Protein AF-A0A5B8XQ98-F1 (afdb_monomer_lite)

Sequence (104 aa):
MEKQVKSKITAAALVLLILLGAGIWSYLEFSADVLVSRDTSMDFAAEFEKRCQGNFEPEYCLKFAGMHHSSCFRAATRPGEDGAVYDEDAFFKCMDDALKTYEP

Structure (mmCIF, N/CA/C/O backbone):
data_AF-A0A5B8XQ98-F1
#
_entry.id   AF-A0A5B8XQ98-F1
#
loop_
_atom_site.group_PDB
_atom_site.id
_atom_site.type_symbol
_atom_site.label_atom_id
_atom_site.label_alt_id
_atom_site.label_comp_id
_atom_site.label_asym_id
_atom_site.label_entity_id
_ato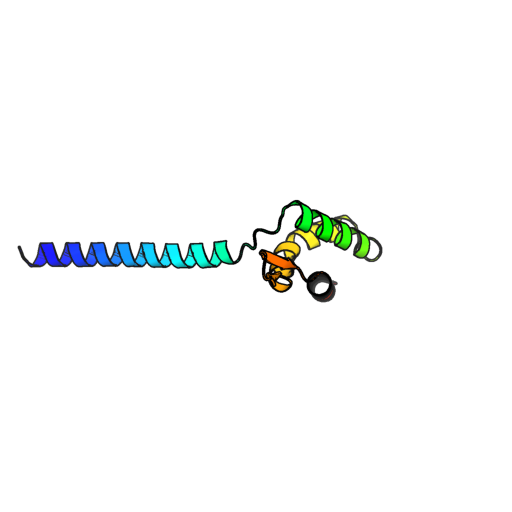m_site.label_seq_id
_atom_site.pdbx_PDB_ins_code
_atom_site.Cartn_x
_atom_site.Cartn_y
_atom_site.Cartn_z
_atom_site.occupancy
_atom_site.B_iso_or_equiv
_atom_site.auth_seq_id
_atom_site.auth_comp_id
_atom_site.auth_asym_id
_atom_site.auth_atom_id
_atom_site.pdbx_PDB_model_num
ATOM 1 N N . MET A 1 1 ? -15.298 -2.062 56.719 1.00 51.12 1 MET A N 1
ATOM 2 C CA . MET A 1 1 ? -14.185 -1.621 55.842 1.00 51.12 1 MET A CA 1
ATOM 3 C C . MET A 1 1 ? -13.927 -2.551 54.653 1.00 51.12 1 MET A C 1
ATOM 5 O O . MET A 1 1 ? -13.627 -2.056 53.577 1.00 51.12 1 MET A O 1
ATOM 9 N N . GLU A 1 2 ? -14.099 -3.868 54.790 1.00 55.03 2 GLU A N 1
ATOM 10 C CA . GLU A 1 2 ? -13.768 -4.865 53.750 1.00 55.03 2 GLU A CA 1
ATOM 11 C C . GLU A 1 2 ? -14.490 -4.686 52.394 1.00 55.03 2 GLU A C 1
ATOM 13 O O . GLU A 1 2 ? -13.892 -4.877 51.336 1.00 55.03 2 GLU A O 1
ATOM 18 N N . LYS A 1 3 ? -15.759 -4.246 52.402 1.00 58.22 3 LYS A N 1
ATOM 19 C CA . LYS A 1 3 ? -16.546 -4.001 51.175 1.00 58.22 3 LYS A CA 1
ATOM 20 C C . LYS A 1 3 ? -16.009 -2.834 50.329 1.00 58.22 3 LYS A C 1
ATOM 22 O O . LYS A 1 3 ? -16.046 -2.901 49.105 1.00 58.22 3 LYS A O 1
ATOM 27 N N . GLN A 1 4 ? -15.473 -1.794 50.972 1.00 60.75 4 GLN A N 1
ATOM 28 C CA . GLN A 1 4 ? -14.888 -0.624 50.300 1.00 60.75 4 GLN A CA 1
ATOM 29 C C . GLN A 1 4 ? -13.575 -0.977 49.584 1.00 60.75 4 GLN A C 1
ATOM 31 O O . GLN A 1 4 ? -13.331 -0.498 48.481 1.00 60.75 4 GLN A O 1
ATOM 36 N N . VAL A 1 5 ? -12.754 -1.851 50.175 1.00 64.06 5 VAL A N 1
ATOM 37 C CA . VAL A 1 5 ? -11.479 -2.290 49.581 1.00 64.06 5 VAL A CA 1
ATOM 38 C C . VAL A 1 5 ? -11.723 -3.203 48.376 1.00 64.06 5 VAL A C 1
ATOM 40 O O . VAL A 1 5 ? -11.146 -2.968 47.318 1.00 64.06 5 VAL A O 1
ATOM 43 N N . LYS A 1 6 ? -12.649 -4.171 48.485 1.00 70.19 6 LYS A N 1
ATOM 44 C CA . LYS A 1 6 ? -13.033 -5.044 47.359 1.00 70.19 6 LYS A CA 1
ATOM 45 C C . LYS A 1 6 ? -13.570 -4.237 46.171 1.00 70.19 6 LYS A C 1
ATOM 47 O O . LYS A 1 6 ? -13.131 -4.457 45.052 1.00 70.19 6 LYS A O 1
ATOM 52 N N . SER A 1 7 ? -14.419 -3.234 46.418 1.00 75.69 7 SER A N 1
ATOM 53 C CA . SER A 1 7 ? -14.971 -2.371 45.360 1.00 75.69 7 SER A CA 1
ATOM 54 C C . SER A 1 7 ? -13.906 -1.579 44.593 1.00 75.69 7 SER A C 1
ATOM 56 O O . SER A 1 7 ? -14.034 -1.403 43.383 1.00 75.69 7 SER A O 1
ATOM 58 N N . LYS A 1 8 ? -12.859 -1.097 45.273 1.00 77.00 8 LYS A N 1
ATOM 59 C CA . LYS A 1 8 ? -11.760 -0.360 44.629 1.00 77.00 8 LYS A CA 1
ATOM 60 C C . LYS A 1 8 ? -10.867 -1.281 43.801 1.00 77.00 8 LYS A C 1
ATOM 62 O O . LYS A 1 8 ? -10.456 -0.897 42.713 1.00 77.00 8 LYS A O 1
ATOM 67 N N . ILE A 1 9 ? -10.618 -2.498 44.288 1.00 85.44 9 ILE A N 1
ATOM 68 C CA . ILE A 1 9 ? -9.843 -3.514 43.563 1.00 85.44 9 ILE A CA 1
ATOM 69 C C . ILE A 1 9 ? -10.576 -3.928 42.283 1.00 85.44 9 ILE A C 1
ATOM 71 O O . ILE A 1 9 ? -9.961 -3.970 41.221 1.00 85.44 9 ILE A O 1
ATOM 75 N N . THR A 1 10 ? -11.890 -4.163 42.348 1.00 84.88 10 THR A N 1
ATOM 76 C CA . THR A 1 10 ? -12.682 -4.510 41.159 1.00 84.88 10 THR A CA 1
ATOM 77 C C . THR A 1 10 ? -12.690 -3.379 40.133 1.00 84.88 10 THR A C 1
ATOM 79 O O . THR A 1 10 ? -12.510 -3.634 38.946 1.00 84.88 10 THR A O 1
ATOM 82 N N . ALA A 1 11 ? -12.847 -2.127 40.576 1.00 83.75 11 ALA A N 1
ATOM 83 C CA . ALA A 1 11 ? -12.801 -0.969 39.684 1.00 83.75 11 ALA A CA 1
ATOM 84 C C . ALA A 1 11 ? -11.424 -0.813 39.017 1.00 83.75 11 ALA A C 1
ATOM 86 O O . ALA A 1 11 ? -11.348 -0.597 37.810 1.00 83.75 11 ALA A O 1
ATOM 87 N N . ALA A 1 12 ? -10.339 -0.987 39.776 1.00 87.06 12 ALA A N 1
ATOM 88 C CA . ALA A 1 12 ? -8.982 -0.939 39.241 1.00 87.06 12 ALA A CA 1
ATOM 89 C C . ALA A 1 12 ? -8.731 -2.053 38.213 1.00 87.06 12 ALA A C 1
ATOM 91 O O . ALA A 1 12 ? -8.183 -1.782 37.151 1.00 87.06 12 ALA A O 1
ATOM 92 N N . ALA A 1 13 ? -9.187 -3.280 38.485 1.00 8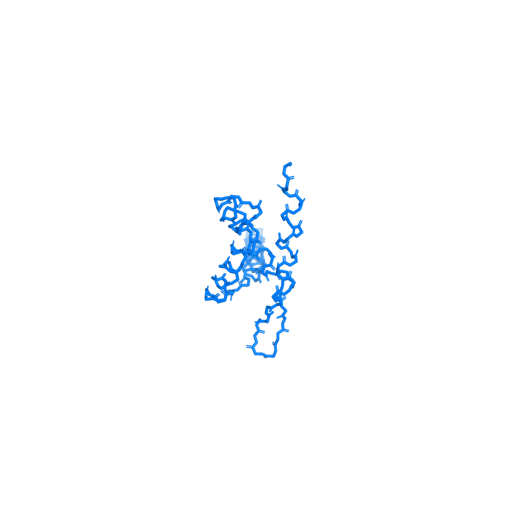8.88 13 ALA A N 1
ATOM 93 C CA . ALA A 1 13 ? -9.070 -4.400 37.553 1.00 88.88 13 ALA A CA 1
ATOM 94 C C . ALA A 1 13 ? -9.837 -4.155 36.241 1.00 88.88 13 ALA A C 1
ATOM 96 O O . ALA A 1 13 ? -9.335 -4.475 35.167 1.00 88.88 13 ALA A O 1
ATOM 97 N N . LEU A 1 14 ? -11.022 -3.541 36.317 1.00 90.56 14 LEU A N 1
ATOM 98 C CA . LEU A 1 14 ? -11.820 -3.162 35.148 1.00 90.56 14 LEU A CA 1
ATOM 99 C C . LEU A 1 14 ? -11.117 -2.109 34.289 1.00 90.56 14 LEU A C 1
ATOM 101 O O . LEU A 1 14 ? -11.038 -2.262 33.074 1.00 90.56 14 LEU A O 1
ATOM 105 N N . VAL A 1 15 ? -10.559 -1.072 34.916 1.00 91.94 15 VAL A N 1
ATOM 106 C CA . VAL A 1 15 ? -9.775 -0.049 34.209 1.00 91.94 15 VAL A CA 1
ATOM 107 C C . VAL A 1 15 ? -8.558 -0.678 33.533 1.00 91.94 15 VAL A C 1
ATOM 109 O O . VAL A 1 15 ? -8.276 -0.382 32.377 1.00 91.94 15 VAL A O 1
ATOM 112 N N . LEU A 1 16 ? -7.873 -1.594 34.216 1.00 92.94 16 LEU A N 1
ATOM 113 C CA . LEU A 1 16 ? -6.695 -2.276 33.683 1.00 92.94 16 LEU A CA 1
ATOM 114 C C . LEU A 1 16 ? -7.049 -3.173 32.486 1.00 92.94 16 LEU A C 1
ATOM 116 O O . LEU A 1 16 ? -6.328 -3.175 31.495 1.00 92.94 16 LEU A O 1
ATOM 120 N N . LEU A 1 17 ? -8.194 -3.860 32.533 1.00 92.25 17 LEU A N 1
ATOM 121 C CA . LEU A 1 17 ? -8.728 -4.623 31.400 1.00 92.25 17 LEU A CA 1
ATOM 122 C C . LEU A 1 17 ? -9.064 -3.731 30.201 1.00 92.25 17 LEU A C 1
ATOM 124 O O . LEU A 1 17 ? -8.736 -4.092 29.074 1.00 92.25 17 LEU A O 1
ATOM 128 N N . ILE A 1 18 ? -9.677 -2.566 30.429 1.00 92.12 18 ILE A N 1
ATOM 129 C CA . ILE A 1 18 ? -9.986 -1.605 29.359 1.00 92.12 18 ILE A CA 1
ATOM 130 C C . ILE A 1 18 ? -8.693 -1.088 28.718 1.00 92.12 18 ILE A C 1
ATOM 132 O O . ILE A 1 18 ? -8.586 -1.060 27.494 1.00 92.12 18 ILE A O 1
ATOM 136 N N . LEU A 1 19 ? -7.695 -0.728 29.530 1.00 92.75 19 LEU A N 1
ATOM 137 C CA . LEU A 1 19 ? -6.397 -0.261 29.039 1.00 92.75 19 LEU A CA 1
ATOM 138 C C . LEU A 1 19 ? -5.650 -1.348 28.261 1.00 92.75 19 LEU A C 1
ATOM 140 O O . LEU A 1 19 ? -5.083 -1.057 27.212 1.00 92.75 19 LEU A O 1
ATOM 144 N N . LEU A 1 20 ? -5.679 -2.597 28.734 1.00 90.69 20 LEU A N 1
ATOM 145 C CA . LEU A 1 20 ? -5.096 -3.729 28.013 1.00 90.69 20 LEU A CA 1
ATOM 146 C C . LEU A 1 20 ? -5.813 -3.978 26.685 1.00 90.69 20 LEU A C 1
ATOM 148 O O . LEU A 1 20 ? -5.150 -4.151 25.669 1.00 90.69 20 LEU A O 1
ATOM 152 N N . GLY A 1 21 ? -7.147 -3.946 26.668 1.00 90.56 21 GLY A N 1
ATOM 153 C CA . GLY A 1 21 ? -7.930 -4.095 25.441 1.00 90.56 21 GLY A CA 1
ATOM 154 C C . GLY A 1 21 ? -7.619 -3.001 24.418 1.00 90.56 21 GLY A C 1
ATOM 155 O O . GLY A 1 21 ? -7.357 -3.308 23.257 1.00 90.56 21 GLY A O 1
ATOM 156 N N . ALA A 1 22 ? -7.566 -1.741 24.857 1.00 88.94 22 ALA A N 1
ATOM 157 C CA . ALA A 1 22 ? -7.189 -0.614 24.007 1.00 88.94 22 ALA A CA 1
ATOM 158 C C . ALA A 1 22 ? -5.738 -0.725 23.514 1.00 88.94 22 ALA A C 1
ATOM 160 O O . ALA A 1 22 ? -5.469 -0.467 22.347 1.00 88.94 22 ALA A O 1
ATOM 161 N N . GLY A 1 23 ? -4.809 -1.150 24.375 1.00 85.88 23 GLY A N 1
ATOM 162 C CA . GLY A 1 23 ? -3.410 -1.361 24.008 1.00 85.88 23 GLY A CA 1
ATOM 163 C C . GLY A 1 23 ? -3.231 -2.463 22.963 1.00 85.88 23 GLY A C 1
ATOM 164 O O . GLY A 1 23 ? -2.514 -2.259 21.990 1.00 85.88 23 GLY A O 1
ATOM 165 N N . ILE A 1 24 ? -3.917 -3.599 23.125 1.00 85.62 24 ILE A N 1
ATOM 166 C CA . ILE A 1 24 ? -3.889 -4.709 22.160 1.00 85.62 24 ILE A CA 1
ATOM 167 C C . ILE A 1 24 ? -4.514 -4.278 20.832 1.00 85.62 24 ILE A C 1
ATOM 169 O O . ILE A 1 24 ? -3.932 -4.538 19.785 1.00 85.62 24 ILE A O 1
ATOM 173 N N . TRP A 1 25 ? -5.664 -3.599 20.861 1.00 82.25 25 TRP A N 1
ATOM 174 C CA . TRP A 1 25 ? -6.320 -3.114 19.646 1.00 82.25 25 TRP A CA 1
ATOM 175 C C . TRP A 1 25 ? -5.440 -2.114 18.890 1.00 82.25 25 TRP A C 1
ATOM 177 O O . TRP A 1 25 ? -5.162 -2.319 17.713 1.00 82.25 25 TRP A O 1
ATOM 187 N N . SER A 1 26 ? -4.904 -1.107 19.586 1.00 75.50 26 SER A N 1
ATOM 188 C CA . SER A 1 26 ? -3.965 -0.148 19.000 1.00 75.50 26 SER A CA 1
ATOM 189 C C . SER A 1 26 ? -2.711 -0.829 18.463 1.00 75.50 26 SER A C 1
ATOM 191 O O . SER A 1 26 ? -2.244 -0.456 17.398 1.00 75.50 26 SER A O 1
ATOM 193 N N . TYR A 1 27 ? -2.166 -1.831 19.162 1.00 72.44 27 TYR A N 1
ATOM 194 C CA . TYR A 1 27 ? -1.002 -2.580 18.689 1.00 72.44 27 TYR A CA 1
ATOM 195 C C . TYR A 1 27 ? -1.306 -3.378 17.421 1.00 72.44 27 TYR A C 1
ATOM 197 O O . TYR A 1 27 ? -0.481 -3.384 16.515 1.00 72.44 27 TYR A O 1
ATOM 205 N N . LEU A 1 28 ? -2.464 -4.036 17.334 1.00 70.94 28 LEU A N 1
ATOM 206 C CA . LEU A 1 28 ? -2.871 -4.755 16.125 1.00 70.94 28 LEU A CA 1
ATOM 207 C C . LEU A 1 28 ? -3.064 -3.800 14.941 1.00 70.94 28 LEU A C 1
ATOM 209 O O . LEU A 1 28 ? -2.638 -4.133 13.840 1.00 70.94 28 LEU A O 1
ATOM 213 N N . GLU A 1 29 ? -3.629 -2.615 15.175 1.00 65.00 29 GLU A N 1
ATOM 214 C CA . GLU A 1 29 ? -3.817 -1.602 14.132 1.00 65.00 29 GLU A CA 1
ATOM 215 C C . GLU A 1 29 ? -2.469 -1.007 13.681 1.00 65.00 29 GLU A C 1
ATOM 217 O O . GLU A 1 29 ? -2.154 -1.005 12.496 1.00 65.00 29 GLU A O 1
ATOM 222 N N . PHE A 1 30 ? -1.605 -0.610 14.623 1.00 60.91 30 PHE A N 1
ATOM 223 C CA . PHE A 1 30 ? -0.289 -0.033 14.312 1.00 60.91 30 PHE A CA 1
ATOM 224 C C . PHE A 1 30 ? 0.718 -1.046 13.766 1.00 60.91 30 PHE A C 1
ATOM 226 O O . PHE A 1 30 ? 1.586 -0.681 12.985 1.00 60.91 30 PHE A O 1
ATOM 233 N N . SER A 1 31 ? 0.641 -2.314 14.175 1.00 56.12 31 SER A N 1
ATOM 234 C CA . SER A 1 31 ? 1.491 -3.370 13.604 1.00 56.12 31 SER A CA 1
ATOM 235 C C . SER A 1 31 ? 1.009 -3.790 12.215 1.00 56.12 31 SER A C 1
ATOM 237 O O . SER A 1 31 ? 1.776 -4.379 11.456 1.00 56.12 31 SER A O 1
ATOM 239 N N . ALA A 1 32 ? -0.254 -3.507 11.878 1.00 51.28 32 ALA A N 1
ATOM 240 C CA . ALA A 1 32 ? -0.776 -3.670 10.529 1.00 51.28 32 ALA A CA 1
ATOM 241 C C . ALA A 1 32 ? -0.380 -2.512 9.599 1.00 51.28 32 ALA A C 1
ATOM 243 O O . ALA A 1 32 ? -0.334 -2.726 8.383 1.00 51.28 32 ALA A O 1
ATOM 244 N N . ASP A 1 33 ? -0.047 -1.340 10.148 1.00 48.50 33 ASP A N 1
ATOM 245 C CA . ASP A 1 33 ? 0.666 -0.284 9.435 1.00 48.50 33 ASP A CA 1
ATOM 246 C C . ASP A 1 33 ? 2.130 -0.697 9.265 1.00 48.50 33 ASP A C 1
ATOM 248 O O . ASP A 1 33 ? 3.041 -0.307 9.997 1.00 48.50 33 ASP A O 1
ATOM 252 N N . VAL A 1 34 ? 2.357 -1.533 8.253 1.00 54.28 34 VAL A N 1
ATOM 253 C CA . VAL A 1 34 ? 3.675 -1.702 7.655 1.00 54.28 34 VAL A CA 1
ATOM 254 C C . VAL A 1 34 ? 4.196 -0.300 7.352 1.00 54.28 34 VAL A C 1
ATOM 256 O O . VAL A 1 34 ? 3.657 0.392 6.488 1.00 54.28 34 VAL A O 1
ATOM 259 N N . LEU A 1 35 ? 5.225 0.135 8.083 1.00 57.28 35 LEU A N 1
ATOM 260 C CA . LEU A 1 35 ? 5.953 1.368 7.801 1.00 57.28 35 LEU A CA 1
ATOM 261 C C . LEU A 1 35 ? 6.758 1.151 6.516 1.00 57.28 35 LEU A C 1
ATOM 263 O O . LEU A 1 35 ? 7.978 0.985 6.537 1.00 57.28 35 LEU A O 1
ATOM 267 N N . VAL A 1 36 ? 6.048 1.099 5.388 1.00 63.28 36 VAL A N 1
ATOM 268 C CA . VAL A 1 36 ? 6.646 1.154 4.062 1.00 63.28 36 VAL A CA 1
ATOM 269 C C . VAL A 1 36 ? 7.427 2.450 4.015 1.00 63.28 36 VAL A C 1
ATOM 271 O O . VAL A 1 36 ? 6.906 3.513 4.369 1.00 63.28 36 VAL A O 1
ATOM 274 N N . SER A 1 37 ? 8.694 2.364 3.613 1.00 71.69 37 SER A N 1
ATOM 275 C CA . SER A 1 37 ? 9.473 3.573 3.408 1.00 71.69 37 SER A CA 1
ATOM 276 C C . SER A 1 37 ? 8.699 4.473 2.440 1.00 71.69 37 SER A C 1
ATOM 278 O O . SER A 1 37 ? 8.110 4.009 1.454 1.00 71.69 37 SER A O 1
ATOM 280 N N . ARG A 1 38 ? 8.631 5.768 2.749 1.00 72.69 38 ARG A N 1
ATOM 281 C CA . ARG A 1 38 ? 7.897 6.717 1.910 1.00 72.69 38 ARG A CA 1
ATOM 282 C C . ARG A 1 38 ? 8.364 6.633 0.452 1.00 72.69 38 ARG A C 1
ATOM 284 O O . ARG A 1 38 ? 7.535 6.687 -0.445 1.00 72.69 38 ARG A O 1
ATOM 291 N N . ASP A 1 39 ? 9.657 6.428 0.236 1.00 79.50 39 ASP A N 1
ATOM 292 C CA . ASP A 1 39 ? 10.237 6.339 -1.101 1.00 79.50 39 ASP A CA 1
ATOM 293 C C . ASP A 1 39 ? 9.743 5.082 -1.837 1.00 79.50 39 ASP A C 1
ATOM 295 O O . ASP A 1 39 ? 9.194 5.190 -2.928 1.00 79.50 39 ASP A O 1
ATOM 299 N N . THR A 1 40 ? 9.775 3.909 -1.190 1.00 81.38 40 THR A N 1
ATOM 300 C CA . THR A 1 40 ? 9.262 2.653 -1.779 1.00 81.38 40 THR A CA 1
ATOM 301 C C . THR A 1 40 ? 7.773 2.733 -2.112 1.00 81.38 40 THR A C 1
ATOM 303 O O . THR A 1 40 ? 7.337 2.252 -3.155 1.00 81.38 40 THR A O 1
ATOM 306 N N . SER A 1 41 ? 6.977 3.351 -1.235 1.00 79.25 41 SER A N 1
ATOM 307 C CA . SER A 1 41 ? 5.542 3.521 -1.490 1.00 79.25 41 SER A CA 1
ATOM 308 C C . SER A 1 41 ? 5.273 4.481 -2.653 1.00 79.25 41 SER A C 1
ATOM 310 O O . SER A 1 41 ? 4.371 4.227 -3.445 1.00 79.25 41 SER A O 1
ATOM 312 N N . MET A 1 42 ? 6.065 5.545 -2.805 1.00 82.81 42 MET A N 1
ATOM 313 C CA . MET A 1 42 ? 5.949 6.457 -3.944 1.00 82.81 42 MET A CA 1
ATOM 314 C C . MET A 1 42 ? 6.376 5.811 -5.268 1.00 82.81 42 MET A C 1
ATOM 316 O O . MET A 1 42 ? 5.701 6.027 -6.273 1.00 82.81 42 MET A O 1
ATOM 320 N N . ASP A 1 43 ? 7.431 4.995 -5.273 1.00 87.88 43 ASP A N 1
ATOM 321 C CA . ASP A 1 43 ? 7.896 4.299 -6.479 1.00 87.88 43 ASP A CA 1
ATOM 322 C C . ASP A 1 43 ? 6.836 3.327 -7.014 1.00 87.88 43 ASP A C 1
ATOM 324 O O . ASP A 1 43 ? 6.503 3.340 -8.201 1.00 87.88 43 ASP A O 1
ATOM 328 N N . PHE A 1 44 ? 6.235 2.535 -6.123 1.00 86.31 44 PHE A N 1
ATOM 329 C CA . PHE A 1 44 ? 5.178 1.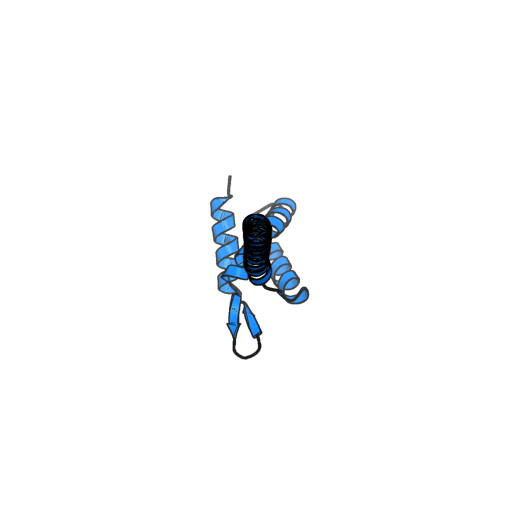586 -6.476 1.00 86.31 44 PHE A CA 1
ATOM 330 C C . PHE A 1 44 ? 3.899 2.294 -6.935 1.00 86.31 44 PHE A C 1
ATOM 332 O O . PHE A 1 44 ? 3.265 1.854 -7.896 1.00 86.31 44 PHE A O 1
ATOM 339 N N . ALA A 1 45 ? 3.532 3.408 -6.292 1.00 84.56 45 ALA A N 1
ATOM 340 C CA . ALA A 1 45 ? 2.397 4.224 -6.711 1.00 84.56 45 ALA A CA 1
ATOM 341 C C . ALA A 1 45 ? 2.605 4.805 -8.117 1.00 84.56 45 ALA A C 1
ATOM 343 O O . ALA A 1 45 ? 1.711 4.702 -8.955 1.00 84.56 45 ALA A O 1
ATOM 344 N N . ALA A 1 46 ? 3.786 5.366 -8.393 1.00 87.38 46 ALA A N 1
ATOM 345 C CA . ALA A 1 46 ? 4.117 5.928 -9.699 1.00 87.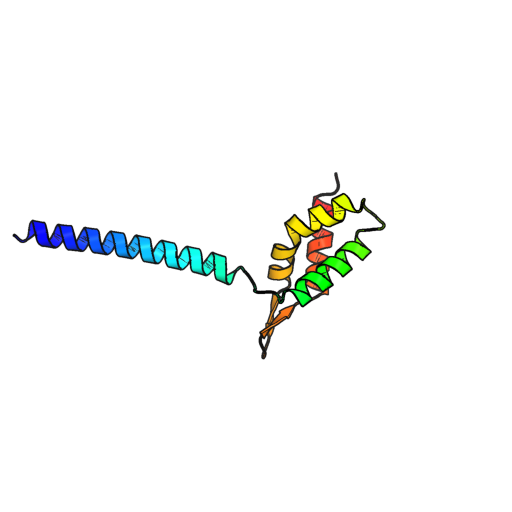38 46 ALA A CA 1
ATOM 346 C C . ALA A 1 46 ? 4.119 4.853 -10.794 1.00 87.38 46 ALA A C 1
ATOM 348 O O . ALA A 1 46 ? 3.666 5.086 -11.913 1.00 87.38 46 ALA A O 1
ATOM 349 N N . GLU A 1 47 ? 4.616 3.660 -10.478 1.00 88.88 47 GLU A N 1
ATOM 350 C CA . GLU A 1 47 ? 4.634 2.544 -11.414 1.00 88.88 47 GLU A CA 1
ATOM 351 C C . GLU A 1 47 ? 3.225 1.981 -11.668 1.00 88.88 47 GLU A C 1
ATOM 353 O O . GLU A 1 47 ? 2.873 1.709 -12.816 1.00 88.88 47 GLU A O 1
ATOM 358 N N . PHE A 1 48 ? 2.371 1.899 -10.641 1.00 88.00 48 PHE A N 1
ATOM 359 C CA . PHE A 1 48 ? 0.953 1.569 -10.818 1.00 88.00 48 PHE A CA 1
ATOM 360 C C . PHE A 1 48 ? 0.238 2.609 -11.683 1.00 88.00 48 PHE A C 1
ATOM 362 O O . PHE A 1 48 ? -0.503 2.250 -12.595 1.00 88.00 48 PHE A O 1
ATOM 369 N N . GLU A 1 49 ? 0.477 3.895 -11.427 1.00 85.19 49 GLU A N 1
ATOM 370 C CA . GLU A 1 49 ? -0.135 4.987 -12.176 1.00 85.19 49 GLU A CA 1
ATOM 371 C C . GLU A 1 49 ? 0.197 4.886 -13.669 1.00 85.19 49 GLU A C 1
ATOM 373 O O . GLU A 1 49 ? -0.719 4.949 -14.484 1.00 85.19 49 GLU A O 1
ATOM 378 N N . LYS A 1 50 ? 1.455 4.600 -14.038 1.00 87.50 50 LYS A N 1
ATOM 379 C CA . LYS A 1 50 ? 1.840 4.348 -15.440 1.00 87.50 50 LYS A CA 1
ATOM 380 C C . LYS A 1 50 ? 1.112 3.156 -16.063 1.00 87.50 50 LYS A C 1
ATOM 382 O O . LYS A 1 50 ? 0.799 3.197 -17.246 1.00 87.50 50 LYS A O 1
ATOM 387 N N . ARG A 1 51 ? 0.890 2.079 -15.303 1.00 85.88 51 ARG A N 1
ATOM 388 C CA . ARG A 1 51 ? 0.212 0.859 -15.790 1.00 85.88 51 ARG A CA 1
ATOM 389 C C . ARG A 1 51 ? -1.294 1.066 -15.944 1.00 85.88 51 ARG A C 1
ATOM 391 O O . ARG A 1 51 ? -1.910 0.508 -16.849 1.00 85.88 51 ARG A O 1
ATOM 398 N N . CYS A 1 52 ? -1.877 1.868 -15.061 1.00 85.00 52 CYS A N 1
ATOM 399 C CA . CYS A 1 52 ? -3.294 2.202 -15.063 1.00 85.00 52 CYS A CA 1
ATOM 400 C C . CYS A 1 52 ? -3.632 3.247 -16.143 1.00 85.00 52 CYS A C 1
ATOM 402 O O . CYS A 1 52 ? -4.629 3.107 -16.861 1.00 85.00 52 CYS A O 1
ATOM 404 N N . GLN A 1 53 ? -2.772 4.261 -16.302 1.00 79.25 53 GLN A N 1
ATOM 405 C CA . GLN A 1 53 ? -2.878 5.281 -17.343 1.00 79.25 53 GLN A CA 1
ATOM 406 C C . GLN A 1 53 ? -2.638 4.645 -18.716 1.00 79.25 53 GLN A C 1
ATOM 408 O O . GLN A 1 53 ? -1.525 4.295 -19.092 1.00 79.25 53 GLN A O 1
ATOM 413 N N . GLY A 1 54 ? -3.721 4.468 -19.466 1.00 75.75 54 GLY A N 1
ATOM 414 C CA . GLY A 1 54 ? -3.733 3.755 -20.745 1.00 75.75 54 GLY A CA 1
ATOM 415 C C . GLY A 1 54 ? -4.998 2.924 -20.923 1.00 75.75 54 GLY A C 1
ATOM 416 O O . GLY A 1 54 ? -5.501 2.818 -22.037 1.00 75.75 54 GLY A O 1
ATOM 417 N N . ASN A 1 55 ? -5.546 2.419 -19.814 1.00 80.62 55 ASN A N 1
ATOM 418 C CA . ASN A 1 55 ? -6.832 1.719 -19.778 1.00 80.62 55 ASN A CA 1
ATOM 419 C C . ASN A 1 55 ? -7.912 2.522 -19.034 1.00 80.62 55 ASN A C 1
ATOM 421 O O . ASN A 1 55 ? -9.095 2.353 -19.316 1.00 80.62 55 ASN A O 1
ATOM 425 N N . PHE A 1 56 ? -7.514 3.417 -18.121 1.00 84.38 56 PHE A N 1
ATOM 426 C CA . PHE A 1 56 ? -8.422 4.238 -17.317 1.00 84.38 56 PHE A CA 1
ATOM 427 C C . PHE A 1 56 ? -8.000 5.714 -17.291 1.00 84.38 56 PHE A C 1
ATOM 429 O O . PHE A 1 56 ? -6.848 6.058 -17.569 1.00 84.38 56 PHE A O 1
ATOM 436 N N . GLU A 1 57 ? -8.946 6.584 -16.926 1.00 84.81 57 GLU A N 1
ATOM 437 C CA . GLU A 1 57 ? -8.703 8.016 -16.732 1.00 84.81 57 GLU A CA 1
ATOM 438 C C . GLU A 1 57 ? -7.717 8.271 -15.570 1.00 84.81 57 GLU A C 1
ATOM 440 O O . GLU A 1 57 ? -7.815 7.612 -14.526 1.00 84.81 57 GLU A O 1
ATOM 445 N N . PRO A 1 58 ? -6.814 9.266 -15.677 1.00 80.81 58 PRO A N 1
ATOM 446 C CA . PRO A 1 58 ? -5.812 9.558 -14.647 1.00 80.81 58 PRO A CA 1
ATOM 447 C C . PRO A 1 58 ? -6.395 9.786 -13.244 1.00 80.81 58 PRO A C 1
ATOM 449 O O . PRO A 1 58 ? -5.852 9.300 -12.252 1.00 80.81 58 PRO A O 1
ATOM 452 N N . GLU A 1 59 ? -7.532 10.482 -13.150 1.00 83.50 59 GLU A N 1
ATOM 453 C CA . GLU A 1 59 ? -8.209 10.751 -11.874 1.00 83.50 59 GLU A CA 1
ATOM 454 C C . GLU A 1 59 ? -8.723 9.470 -11.202 1.00 83.50 59 GLU A C 1
ATOM 456 O O . GLU A 1 59 ? -8.689 9.349 -9.974 1.00 83.50 59 GLU A O 1
ATOM 461 N N . TYR A 1 60 ? -9.168 8.494 -12.001 1.00 84.56 60 TYR A N 1
ATOM 462 C CA . TYR A 1 60 ? -9.592 7.193 -11.495 1.00 84.56 60 TYR A CA 1
ATOM 463 C C . TYR A 1 60 ? -8.395 6.424 -10.933 1.00 84.56 60 TYR A C 1
ATOM 465 O O . TYR A 1 60 ? -8.466 5.942 -9.804 1.00 84.56 60 TYR A O 1
ATOM 473 N N . CYS A 1 61 ? -7.275 6.390 -11.660 1.00 84.69 61 CYS A N 1
ATOM 474 C CA . CYS A 1 61 ? -6.046 5.729 -11.219 1.00 84.69 61 CYS A CA 1
ATOM 475 C C . CYS A 1 61 ? -5.521 6.294 -9.890 1.00 84.69 61 CYS A C 1
ATOM 477 O O . CYS A 1 61 ? -5.204 5.528 -8.978 1.00 84.69 61 CYS A O 1
ATOM 479 N N . LEU A 1 62 ? -5.500 7.624 -9.742 1.00 82.69 62 LEU A N 1
ATOM 480 C CA . LEU A 1 62 ? -5.075 8.293 -8.507 1.00 82.69 62 LEU A CA 1
ATOM 481 C C . LEU A 1 62 ? -5.994 7.965 -7.327 1.00 82.69 62 LEU A C 1
ATOM 483 O O . LEU A 1 62 ? -5.528 7.628 -6.235 1.00 82.69 62 LEU A O 1
ATOM 487 N N . LYS A 1 63 ? -7.313 8.030 -7.540 1.00 84.19 63 LYS A N 1
ATOM 488 C CA . LYS A 1 63 ? -8.292 7.688 -6.505 1.00 84.19 63 LYS A CA 1
ATOM 489 C C . LYS A 1 63 ? -8.192 6.216 -6.107 1.00 84.19 63 LYS A C 1
ATOM 491 O O . LYS A 1 63 ? -8.261 5.898 -4.922 1.00 84.19 63 LYS A O 1
ATOM 496 N N . PHE A 1 64 ? -8.021 5.330 -7.083 1.00 84.62 64 PHE A N 1
ATOM 497 C CA . PHE A 1 64 ? -7.914 3.894 -6.870 1.00 84.62 64 PHE A CA 1
ATOM 498 C C . PHE A 1 64 ? -6.658 3.528 -6.077 1.00 84.62 64 PHE A C 1
ATOM 500 O O . PHE A 1 64 ? -6.748 2.810 -5.078 1.00 84.62 64 PHE A O 1
ATOM 507 N N . ALA A 1 65 ? -5.509 4.099 -6.454 1.00 83.12 65 ALA A N 1
ATOM 508 C CA . ALA A 1 65 ? -4.274 3.987 -5.689 1.00 83.12 65 ALA A CA 1
ATOM 509 C C . ALA A 1 65 ? -4.501 4.427 -4.236 1.00 83.12 65 ALA A C 1
ATOM 511 O O . ALA A 1 65 ? -4.250 3.655 -3.316 1.00 83.12 65 ALA A O 1
ATOM 512 N N . GLY A 1 66 ? -5.100 5.599 -4.006 1.00 80.06 66 GLY A N 1
ATOM 513 C CA . GLY A 1 66 ? -5.389 6.080 -2.651 1.00 80.06 66 GLY A CA 1
ATOM 514 C C . GLY A 1 66 ? -6.222 5.123 -1.781 1.00 80.06 66 GLY A C 1
ATOM 515 O O . GLY A 1 66 ? -6.049 5.115 -0.565 1.00 80.06 66 GLY A O 1
ATOM 516 N N . MET A 1 67 ? -7.096 4.301 -2.373 1.00 82.12 67 MET A N 1
ATOM 517 C CA . MET A 1 67 ? -7.956 3.365 -1.633 1.00 82.12 67 MET A CA 1
ATOM 518 C C . MET A 1 67 ? -7.297 2.011 -1.347 1.00 82.12 67 MET A C 1
ATOM 520 O O . MET A 1 67 ? -7.528 1.438 -0.284 1.00 82.12 67 MET A O 1
ATOM 524 N N . HIS A 1 68 ? -6.498 1.483 -2.279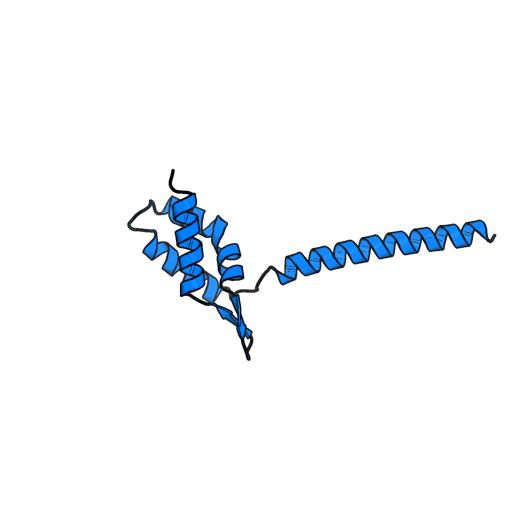 1.00 84.25 68 HIS A N 1
ATOM 525 C CA . HIS A 1 68 ? -6.025 0.092 -2.218 1.00 84.25 68 HIS A CA 1
ATOM 526 C C . HIS A 1 68 ? -4.533 -0.061 -1.918 1.00 84.25 68 HIS A C 1
ATOM 528 O O . HIS A 1 68 ? -4.113 -1.130 -1.465 1.00 84.25 68 HIS A O 1
ATOM 534 N N . HIS A 1 69 ? -3.746 1.004 -2.078 1.00 84.50 69 HIS A N 1
ATOM 535 C CA . HIS A 1 69 ? -2.288 0.957 -2.008 1.00 84.50 69 HIS A CA 1
ATOM 536 C C . HIS A 1 69 ? -1.754 0.372 -0.694 1.00 84.50 69 HIS A C 1
ATOM 538 O O . HIS A 1 69 ? -0.952 -0.557 -0.721 1.00 84.50 69 HIS A O 1
ATOM 544 N N . SER A 1 70 ? -2.235 0.840 0.463 1.00 82.75 70 SER A N 1
ATOM 545 C CA . SER A 1 70 ? -1.803 0.324 1.774 1.00 82.75 70 SER A CA 1
ATOM 546 C C . SER A 1 70 ? -2.162 -1.153 1.972 1.00 82.75 70 SER A C 1
ATOM 548 O O . SER A 1 70 ? -1.342 -1.946 2.437 1.00 82.75 70 SER A O 1
ATOM 550 N N . SER A 1 71 ? -3.372 -1.547 1.570 1.00 84.75 71 SER A N 1
ATOM 551 C CA . SER A 1 71 ? -3.857 -2.921 1.718 1.00 84.75 71 SER A CA 1
ATOM 552 C C . SER A 1 71 ? -3.072 -3.915 0.856 1.00 84.75 71 SER A C 1
ATOM 554 O O . SER A 1 71 ? -2.699 -4.985 1.344 1.00 84.75 71 SER A O 1
ATOM 556 N N . CYS A 1 72 ? -2.748 -3.534 -0.383 1.00 87.50 72 CYS A N 1
ATOM 557 C CA . CYS A 1 72 ? -1.943 -4.348 -1.283 1.00 87.50 72 CYS A CA 1
ATOM 558 C C . CYS A 1 72 ? -0.470 -4.379 -0.867 1.00 87.50 72 CYS A C 1
ATOM 560 O O . CYS A 1 72 ? 0.148 -5.438 -0.942 1.00 87.50 72 CYS A O 1
ATOM 562 N N . PHE A 1 73 ? 0.076 -3.284 -0.325 1.00 86.38 73 PHE A N 1
ATOM 563 C CA . PHE A 1 73 ? 1.416 -3.296 0.270 1.00 86.38 73 PHE A CA 1
ATOM 564 C C . PHE A 1 73 ? 1.510 -4.279 1.430 1.00 86.38 73 PHE A C 1
ATOM 566 O O . PHE A 1 73 ? 2.440 -5.080 1.490 1.00 86.38 73 PHE A O 1
ATOM 573 N N . ARG A 1 74 ? 0.520 -4.281 2.326 1.00 81.25 74 ARG A N 1
ATOM 574 C CA . ARG A 1 74 ? 0.477 -5.218 3.451 1.00 81.25 74 ARG A CA 1
ATOM 575 C C . ARG A 1 74 ? 0.435 -6.673 2.983 1.00 81.25 74 ARG A C 1
ATOM 577 O O . ARG A 1 74 ? 1.122 -7.508 3.558 1.00 81.25 74 ARG A O 1
ATOM 584 N N . ALA A 1 75 ? -0.332 -6.973 1.934 1.00 84.00 75 ALA A N 1
ATOM 585 C CA . ALA A 1 75 ? -0.396 -8.316 1.353 1.00 84.00 75 ALA A CA 1
ATOM 586 C C . ALA A 1 75 ? 0.914 -8.735 0.657 1.00 84.00 75 ALA A C 1
ATOM 588 O O . ALA A 1 75 ? 1.280 -9.909 0.679 1.00 84.00 75 ALA A O 1
ATOM 589 N N . ALA A 1 76 ? 1.620 -7.774 0.060 1.00 86.12 76 ALA A N 1
ATOM 590 C CA . ALA A 1 76 ? 2.902 -7.975 -0.607 1.00 86.12 76 ALA A CA 1
ATOM 591 C C . ALA A 1 76 ? 4.103 -8.004 0.353 1.00 86.12 76 ALA A C 1
ATOM 593 O O . ALA A 1 76 ? 5.204 -8.385 -0.046 1.00 86.12 76 ALA A O 1
ATOM 594 N N . THR A 1 77 ? 3.911 -7.603 1.611 1.00 85.75 77 THR A N 1
ATOM 595 C CA . THR A 1 77 ? 4.980 -7.535 2.608 1.00 85.75 77 THR A CA 1
ATOM 596 C C . THR A 1 77 ? 5.284 -8.918 3.168 1.00 85.75 77 THR A C 1
ATOM 598 O O . THR A 1 77 ? 4.400 -9.619 3.660 1.00 85.75 77 THR A O 1
ATOM 601 N N . ARG A 1 78 ? 6.562 -9.295 3.155 1.00 80.00 78 ARG A N 1
ATOM 602 C CA . ARG A 1 78 ? 7.079 -10.510 3.785 1.00 80.00 78 ARG A CA 1
ATOM 603 C C . ARG A 1 78 ? 8.200 -10.173 4.769 1.00 80.00 78 ARG A C 1
ATOM 605 O O . ARG A 1 78 ? 8.928 -9.200 4.558 1.00 80.00 78 ARG A O 1
ATOM 612 N N . PRO A 1 79 ? 8.371 -10.969 5.836 1.00 73.56 79 PRO A N 1
ATOM 613 C CA . PRO A 1 79 ? 9.546 -10.849 6.688 1.00 73.56 79 PRO A CA 1
ATOM 614 C C . PRO A 1 79 ? 10.805 -11.257 5.903 1.00 73.56 79 PRO A C 1
ATOM 616 O O . PRO A 1 79 ? 10.834 -12.337 5.313 1.00 73.56 79 PRO A O 1
ATOM 619 N N . GLY A 1 80 ? 11.832 -10.405 5.898 1.00 72.56 80 GLY A N 1
ATOM 620 C CA . GLY A 1 80 ? 13.179 -10.699 5.398 1.00 72.56 80 GLY A CA 1
ATOM 621 C C . GLY A 1 80 ? 14.239 -10.571 6.498 1.00 72.56 80 GLY A C 1
ATOM 622 O O . GLY A 1 80 ? 13.941 -10.089 7.590 1.00 72.56 80 GLY A O 1
ATOM 623 N N . GLU A 1 81 ? 15.471 -11.012 6.217 1.00 65.50 81 GLU A N 1
ATOM 624 C CA . GLU A 1 81 ? 16.576 -11.018 7.199 1.00 65.50 81 GLU A CA 1
ATOM 625 C C . GLU A 1 81 ? 16.943 -9.614 7.715 1.00 65.50 81 GLU A C 1
ATOM 627 O O . GLU A 1 81 ? 17.217 -9.468 8.903 1.00 65.50 81 GLU A O 1
ATOM 632 N N . ASP A 1 82 ? 16.854 -8.582 6.868 1.00 68.75 82 ASP A N 1
ATOM 633 C CA . ASP A 1 82 ? 17.233 -7.195 7.200 1.00 68.75 82 ASP A CA 1
ATOM 634 C C . ASP A 1 82 ? 16.036 -6.226 7.293 1.00 68.75 82 ASP A C 1
ATOM 636 O O . ASP A 1 82 ? 16.207 -5.007 7.364 1.00 68.75 82 ASP A O 1
ATOM 640 N N . GLY A 1 83 ? 14.804 -6.744 7.284 1.00 68.75 83 GLY A N 1
ATOM 641 C CA . GLY A 1 83 ? 13.589 -5.931 7.346 1.00 68.75 83 GLY A CA 1
ATOM 642 C C . GLY A 1 83 ? 12.447 -6.457 6.482 1.00 68.75 83 GLY A C 1
ATOM 643 O O . GLY A 1 83 ? 12.468 -7.585 5.993 1.00 68.75 83 GLY A O 1
ATOM 644 N N . ALA A 1 84 ? 11.414 -5.630 6.316 1.00 73.94 84 ALA A N 1
ATOM 645 C CA . ALA A 1 84 ? 10.286 -5.939 5.445 1.00 73.94 84 ALA A CA 1
ATOM 646 C C . ALA A 1 84 ? 10.733 -5.972 3.974 1.00 73.94 84 ALA A C 1
ATOM 648 O O . ALA A 1 84 ? 11.295 -4.999 3.472 1.00 73.94 84 ALA A O 1
ATOM 649 N N . VAL A 1 85 ? 10.457 -7.083 3.291 1.00 79.38 85 VAL A N 1
ATOM 650 C CA . VAL A 1 85 ? 10.673 -7.244 1.849 1.00 79.38 85 VAL A CA 1
ATOM 651 C C . VAL A 1 85 ? 9.324 -7.162 1.152 1.00 79.38 85 VAL A C 1
ATOM 653 O O . VAL A 1 85 ? 8.369 -7.823 1.563 1.00 79.38 85 VAL A O 1
ATOM 656 N N . TYR A 1 86 ? 9.249 -6.360 0.095 1.00 83.44 86 TYR A N 1
ATOM 657 C CA . TYR A 1 86 ? 8.032 -6.161 -0.684 1.00 83.44 86 TYR A CA 1
ATOM 658 C C . TYR A 1 86 ? 8.117 -6.958 -1.980 1.00 83.44 86 TYR A C 1
ATOM 660 O O . TYR A 1 86 ? 9.047 -6.782 -2.763 1.00 83.44 86 TYR A O 1
ATOM 668 N N . ASP A 1 87 ? 7.154 -7.848 -2.192 1.00 87.81 87 ASP A N 1
ATOM 669 C CA . ASP A 1 87 ? 7.004 -8.582 -3.443 1.00 87.81 87 ASP A CA 1
ATOM 670 C C . ASP A 1 87 ? 6.231 -7.710 -4.444 1.00 87.81 87 ASP A C 1
ATOM 672 O O . ASP A 1 87 ? 5.017 -7.526 -4.332 1.00 87.81 87 ASP A O 1
ATOM 676 N N . GLU A 1 88 ? 6.964 -7.127 -5.392 1.00 87.56 88 GLU A N 1
ATOM 677 C CA . GLU A 1 88 ? 6.427 -6.213 -6.402 1.00 87.56 88 GLU A CA 1
ATOM 678 C C . GLU A 1 88 ? 5.318 -6.862 -7.243 1.00 87.56 88 GLU A C 1
ATOM 680 O O . GLU A 1 88 ? 4.251 -6.272 -7.437 1.00 87.56 88 GLU A O 1
ATOM 685 N N . ASP A 1 89 ? 5.509 -8.115 -7.655 1.00 89.56 89 ASP A N 1
ATOM 686 C CA . ASP A 1 89 ? 4.517 -8.855 -8.434 1.00 89.56 89 ASP A CA 1
ATOM 687 C C . ASP A 1 89 ? 3.252 -9.121 -7.612 1.00 89.56 89 ASP A C 1
ATOM 689 O O . ASP A 1 89 ? 2.132 -8.986 -8.116 1.00 89.56 89 ASP A O 1
ATOM 693 N N . ALA A 1 90 ? 3.403 -9.464 -6.329 1.00 89.50 90 ALA A N 1
ATOM 694 C CA . ALA A 1 90 ? 2.265 -9.649 -5.432 1.00 89.50 90 ALA A CA 1
ATOM 695 C C . ALA A 1 90 ? 1.480 -8.345 -5.217 1.00 89.50 90 ALA A C 1
ATOM 697 O O . ALA A 1 90 ? 0.246 -8.378 -5.169 1.00 89.50 90 ALA A O 1
ATOM 698 N N . PHE A 1 91 ? 2.174 -7.207 -5.120 1.00 90.44 91 PHE A N 1
ATOM 699 C CA . PHE A 1 91 ? 1.539 -5.895 -5.011 1.00 90.44 91 PHE A CA 1
ATOM 700 C C . PHE A 1 91 ? 0.706 -5.577 -6.255 1.00 90.44 91 PHE A C 1
ATOM 702 O O . PHE A 1 91 ? -0.490 -5.304 -6.136 1.00 90.44 91 PHE A O 1
ATOM 709 N N . PHE A 1 92 ? 1.304 -5.653 -7.447 1.00 90.69 92 PHE A N 1
ATOM 710 C CA . PHE A 1 92 ? 0.597 -5.310 -8.681 1.00 90.69 92 PHE A CA 1
ATOM 711 C C . PHE A 1 92 ? -0.539 -6.271 -8.982 1.00 90.69 92 PHE A C 1
ATOM 713 O O . PHE A 1 92 ? -1.615 -5.831 -9.369 1.00 90.69 92 PHE A O 1
ATOM 720 N N . LYS A 1 93 ? -0.361 -7.562 -8.695 1.00 91.56 93 LYS A N 1
ATOM 721 C CA . LYS A 1 93 ? -1.449 -8.531 -8.804 1.00 91.56 93 LYS A CA 1
ATOM 722 C C . LYS A 1 93 ? -2.642 -8.160 -7.920 1.00 91.56 93 LYS A C 1
ATOM 724 O O . LYS A 1 93 ? -3.776 -8.226 -8.380 1.00 91.56 93 LYS A O 1
ATOM 729 N N . CYS A 1 94 ? -2.399 -7.751 -6.674 1.00 91.12 94 CYS A N 1
ATOM 730 C CA . CYS A 1 94 ? -3.462 -7.290 -5.779 1.00 91.12 94 CYS A CA 1
ATOM 731 C C . CYS A 1 94 ? -4.182 -6.054 -6.336 1.00 91.12 94 CYS A C 1
ATOM 733 O O . CYS A 1 94 ? -5.412 -6.013 -6.338 1.00 91.12 94 CYS A O 1
ATOM 735 N N . MET A 1 95 ? -3.427 -5.074 -6.840 1.00 90.00 95 MET A N 1
ATOM 736 C CA . MET A 1 95 ? -3.987 -3.860 -7.438 1.00 90.00 95 MET A CA 1
ATOM 737 C C . MET A 1 95 ? -4.820 -4.171 -8.692 1.00 90.00 95 MET A C 1
ATOM 739 O O . MET A 1 95 ? -5.929 -3.658 -8.826 1.00 90.00 95 MET A O 1
ATOM 743 N N . ASP A 1 96 ? -4.333 -5.053 -9.565 1.00 88.88 96 ASP A N 1
ATOM 744 C CA . ASP A 1 96 ? -5.020 -5.469 -10.792 1.00 88.88 96 ASP A CA 1
ATOM 745 C C . ASP A 1 96 ? -6.292 -6.274 -10.502 1.00 88.88 96 ASP A C 1
ATOM 747 O O . ASP A 1 96 ? -7.321 -6.090 -11.153 1.00 88.88 96 ASP A O 1
ATOM 751 N N . ASP A 1 97 ? -6.253 -7.177 -9.522 1.00 89.12 97 ASP A N 1
ATOM 752 C CA . ASP A 1 97 ? -7.428 -7.957 -9.126 1.00 89.12 97 ASP A CA 1
ATOM 753 C C . ASP A 1 97 ? -8.488 -7.065 -8.463 1.00 89.12 97 ASP A C 1
ATOM 755 O O . ASP A 1 97 ? -9.692 -7.238 -8.690 1.00 89.12 97 ASP A O 1
ATOM 759 N N . ALA A 1 98 ? -8.054 -6.056 -7.705 1.00 85.06 98 ALA A N 1
ATOM 760 C CA . ALA A 1 98 ? -8.947 -5.042 -7.170 1.00 85.06 98 ALA A CA 1
ATOM 761 C C . ALA A 1 98 ? -9.561 -4.191 -8.301 1.00 85.06 98 ALA A C 1
ATOM 763 O O . ALA A 1 98 ? -10.766 -3.952 -8.272 1.00 85.06 98 ALA A O 1
ATOM 764 N N . LEU A 1 99 ? -8.788 -3.795 -9.322 1.00 83.44 99 LEU A N 1
ATOM 765 C CA . LEU A 1 99 ? -9.300 -3.046 -10.480 1.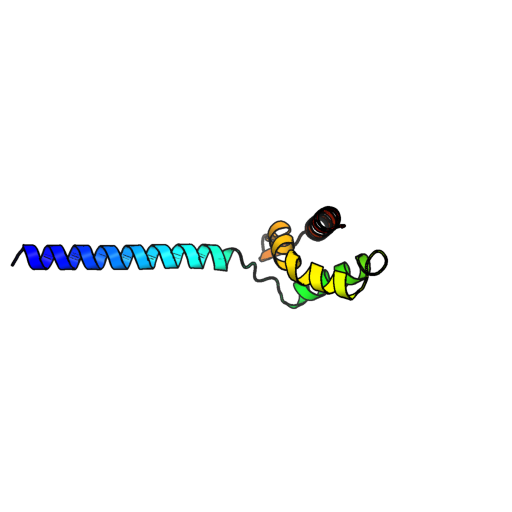00 83.44 99 LEU A CA 1
ATOM 766 C C . LEU A 1 99 ? -10.409 -3.815 -11.207 1.00 83.44 99 LEU A C 1
ATOM 768 O O . LEU A 1 99 ? -11.484 -3.265 -11.414 1.00 83.44 99 LEU A O 1
ATOM 772 N N . LYS A 1 100 ? -10.202 -5.105 -11.498 1.00 81.81 100 LYS A N 1
ATOM 773 C CA . LYS A 1 100 ? -11.219 -5.966 -12.142 1.00 81.81 100 LYS A CA 1
ATOM 774 C C . LYS A 1 100 ? -12.502 -6.104 -11.323 1.00 81.81 100 LYS A C 1
ATOM 776 O O . LYS A 1 100 ? -13.565 -6.373 -11.869 1.00 81.81 100 LYS A O 1
ATOM 781 N N . THR A 1 101 ? -12.402 -5.972 -10.002 1.00 77.06 101 THR A N 1
ATOM 782 C CA . THR A 1 101 ? -13.558 -6.042 -9.095 1.00 77.06 101 THR A CA 1
ATOM 783 C C . THR A 1 101 ? -14.342 -4.722 -9.064 1.00 77.06 101 THR A C 1
ATOM 785 O O . THR A 1 101 ? -15.519 -4.718 -8.711 1.00 77.06 101 THR A O 1
ATOM 788 N N . TYR A 1 102 ? -13.696 -3.610 -9.426 1.00 67.31 102 TYR A N 1
ATOM 789 C CA . TYR A 1 102 ? -14.243 -2.249 -9.421 1.00 67.31 102 TYR A CA 1
ATOM 790 C C . TYR A 1 102 ? -14.464 -1.661 -10.826 1.00 67.31 102 TYR A C 1
ATOM 792 O O . TYR A 1 102 ? -14.839 -0.489 -10.932 1.00 67.31 102 TYR A O 1
ATOM 800 N N . GLU A 1 103 ? -14.246 -2.446 -11.884 1.00 59.16 103 GLU A N 1
ATOM 801 C CA . GLU A 1 103 ? -14.704 -2.129 -13.238 1.00 59.16 103 GLU A CA 1
ATOM 802 C C . GLU A 1 103 ? -16.244 -2.020 -13.212 1.00 59.16 103 GLU A C 1
ATOM 804 O O . GLU A 1 103 ? -16.904 -2.985 -12.813 1.00 59.16 103 GLU A O 1
ATOM 809 N N . PRO A 1 104 ? -16.825 -0.847 -13.526 1.00 52.81 104 PRO A N 1
ATOM 810 C CA . PRO A 1 104 ? -18.275 -0.659 -13.548 1.00 52.81 104 PRO A CA 1
ATOM 811 C C . PRO A 1 104 ? -18.972 -1.429 -14.677 1.00 52.81 104 PRO A C 1
ATOM 813 O O . PRO A 1 104 ? -18.364 -1.605 -15.757 1.00 52.81 104 PRO A O 1
#

Foldseek 3Di:
DVVVVVVVVVVVVVVVVVVVVVVVVVCVVVVLQPPDPPVNLVVLLVVQLVVVVPVDDSVCSVVLCVVCSSVQQSQQWDDDPVGTDGDSVSSVVSSVVVVVVVPD

Secondary structure (DSSP, 8-state):
-HHHHHHHHHHHHHHHHHHHHHHHHHHHHHHHS----HHHHHHHHHHHHHHHBTTB-HHHHHHHHHHHHHHHHHHHEEEETTEEEE-HHHHHHHHHHHHHHH--

Radius of gyration: 21.92 Å; chains: 1; bounding box: 36×22×77 Å

Organism: NCBI:txid2600177

pLDDT: mean 79.51, std 11.08, range [48.5, 92.94]